Protein AF-A0A941AEF3-F1 (afdb_monomer)

Radius of gyration: 17.71 Å; Cα contacts (8 Å, |Δi|>4): 180; chains: 1; bounding box: 42×48×43 Å

Sequence (161 aa):
FAITSSTTLGWNLLAEMEKGSIDVQCHTKTHRNLDVSKGKESFRDYFASMKTELVEPARAIGIHLNKKVAYLAYPYGETNNLVVALMEKTGYRGGFTVERGGNPFFADRYRIRRSMIYGTYTLREFESNLATFSEEEPGEARVPGPRITKESPSWASQGHP

pLDDT: mean 83.42, std 21.76, range [29.22, 98.5]

Mean predicted aligned error: 9.56 Å

Solvent-accessible surface area (backbone atoms only — not comparable to full-atom values): 9996 Å² total; per-residue (Å²): 88,69,86,80,50,102,88,48,81,52,69,70,58,53,48,52,41,48,74,58,91,45,85,88,60,36,54,36,34,79,59,57,60,68,60,56,74,63,90,88,54,48,70,68,56,43,54,53,47,52,48,48,30,57,48,52,43,33,52,50,49,22,68,77,60,74,46,82,52,41,41,35,45,39,37,94,30,45,71,42,71,68,58,50,53,49,36,53,74,72,56,38,72,31,22,32,31,52,48,69,49,62,70,59,94,84,49,58,53,66,57,34,44,30,66,83,82,60,96,83,57,49,72,68,54,52,55,58,62,67,63,45,84,69,88,80,71,92,82,71,83,76,77,75,70,87,77,88,66,96,67,79,64,82,77,81,74,73,85,78,137

Nearest PDB structures (foldseek):
  6dq3-assembly2_B  TM=9.018E-01  e=4.670E-07  Streptococcus pyogenes
  3vus-assembly2_B  TM=9.140E-01  e=2.848E-05  Escherichia coli K-12
  3vus-assembly1_A  TM=9.130E-01  e=3.697E-05  Escherichia coli K-12
  4f9d-assembly1_A  TM=8.31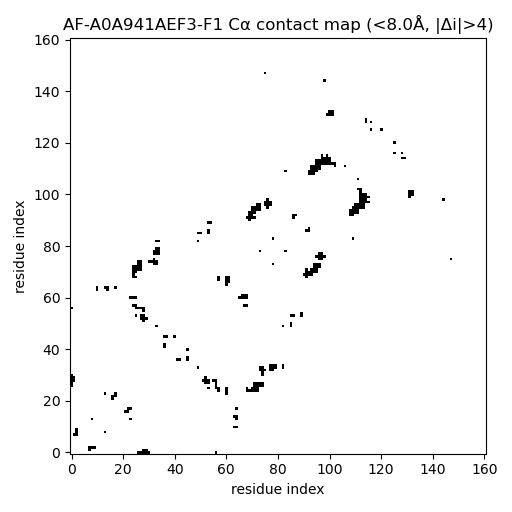5E-01  e=3.697E-05  Escherichia coli K-12
  4f9j-assembly2_B  TM=8.330E-01  e=5.123E-05  Escherichia coli K-12

Secondary structure (DSSP, 8-state):
--TTSTTS--HHHHHHHHHTT----B--SS---SSS--TT--HHHHHHHHHHHHHHHHHHHHHHHTS---EEEPGGG---HHHHHHHHHHT--EEE-S--S---TTS-TTSB------TT--HHHHHHHH-------TT--PPPS----S---GGGG----

Foldseek 3Di:
DDPPDPPDDDLVVVLVVVVDDDDDAAAFDPLDQLADDDDPQDPVNSLVRLLNRQQVRQVVCCVSNVDGHAEYEGRQQDDDPSSVVSCVVNRHNAYEGQFAADDPPPRHRNRHYDHDDDPPDDPVNVVVSPDHDDPPPPDDDDDTDPRDDDDPDPVVPDDDD

Structure (mmCIF, N/CA/C/O backbone):
data_AF-A0A941AEF3-F1
#
_entry.id   AF-A0A941AEF3-F1
#
loop_
_atom_site.group_PDB
_atom_site.id
_atom_site.type_symbol
_atom_site.label_atom_id
_atom_site.label_alt_id
_atom_site.label_comp_id
_atom_site.label_asym_id
_atom_site.label_entity_id
_atom_site.label_seq_id
_atom_site.pdbx_PDB_ins_code
_atom_site.Cartn_x
_atom_site.Cartn_y
_atom_site.Cartn_z
_at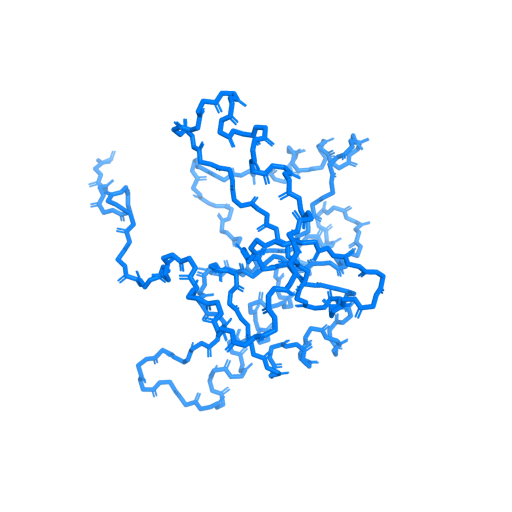om_site.occupancy
_atom_site.B_iso_or_equiv
_atom_site.auth_seq_id
_atom_site.auth_comp_id
_atom_site.auth_asym_id
_atom_site.auth_atom_id
_atom_site.pdbx_PDB_model_num
ATOM 1 N N . PHE A 1 1 ? 3.509 6.607 4.633 1.00 41.25 1 PHE A N 1
ATOM 2 C CA . PHE A 1 1 ? 2.778 7.608 5.431 1.00 41.25 1 PHE A CA 1
ATOM 3 C C . PHE A 1 1 ? 3.756 8.469 6.225 1.00 41.25 1 PHE A C 1
ATOM 5 O O . PHE A 1 1 ? 4.274 8.015 7.239 1.00 41.25 1 PHE A O 1
ATOM 12 N N . ALA A 1 2 ? 4.008 9.699 5.771 1.00 33.12 2 ALA A N 1
ATOM 13 C CA . ALA A 1 2 ? 4.678 10.744 6.546 1.00 33.12 2 ALA A CA 1
ATOM 14 C C . ALA A 1 2 ? 3.788 11.993 6.488 1.00 33.12 2 ALA A C 1
ATOM 16 O O . ALA A 1 2 ? 3.712 12.644 5.455 1.00 33.12 2 ALA A O 1
ATOM 17 N N . ILE A 1 3 ? 3.044 12.259 7.563 1.00 44.19 3 ILE A N 1
ATOM 18 C CA . ILE A 1 3 ? 2.018 13.315 7.653 1.00 44.19 3 ILE A CA 1
ATOM 19 C C . ILE A 1 3 ? 2.678 14.601 8.166 1.00 44.19 3 ILE A C 1
ATOM 21 O O . ILE A 1 3 ? 2.342 15.103 9.235 1.00 44.19 3 ILE A O 1
ATOM 25 N N . THR A 1 4 ? 3.710 15.079 7.467 1.00 34.06 4 THR A N 1
ATOM 26 C CA . THR A 1 4 ? 4.442 16.296 7.876 1.00 34.06 4 THR A CA 1
ATOM 27 C C . THR A 1 4 ? 4.891 17.188 6.715 1.00 34.06 4 THR A C 1
ATOM 29 O O . THR A 1 4 ? 5.578 18.172 6.964 1.00 34.06 4 THR A O 1
ATOM 32 N N . SER A 1 5 ? 4.519 16.898 5.461 1.00 47.72 5 SER A N 1
ATOM 33 C CA . SER A 1 5 ? 4.727 17.822 4.333 1.00 47.72 5 SER A CA 1
ATOM 34 C C . SER A 1 5 ? 3.395 18.390 3.840 1.00 47.72 5 SER A C 1
ATOM 36 O O . SER A 1 5 ? 2.362 17.718 3.911 1.00 47.72 5 SER A O 1
ATOM 38 N N . SER A 1 6 ? 3.430 19.604 3.282 1.00 58.88 6 SER A N 1
ATOM 39 C CA . SER A 1 6 ? 2.296 20.312 2.652 1.00 58.88 6 SER A CA 1
ATOM 40 C C . SER A 1 6 ? 1.626 19.550 1.496 1.00 58.88 6 SER A C 1
ATOM 42 O O . SER A 1 6 ? 0.615 19.990 0.962 1.00 58.88 6 SER A O 1
ATOM 44 N N . THR A 1 7 ? 2.181 18.399 1.115 1.00 71.25 7 THR A N 1
ATOM 45 C CA . THR A 1 7 ? 1.754 17.536 0.011 1.00 71.25 7 THR A CA 1
ATOM 46 C C . THR A 1 7 ? 1.045 16.254 0.467 1.00 71.25 7 THR A C 1
ATOM 48 O O . THR A 1 7 ? 0.748 15.397 -0.363 1.00 71.25 7 THR A O 1
ATOM 51 N N . THR A 1 8 ? 0.768 16.088 1.767 1.00 81.69 8 THR A N 1
ATOM 52 C CA . THR A 1 8 ? 0.078 14.901 2.310 1.00 81.69 8 THR A CA 1
ATOM 53 C C . THR A 1 8 ? -1.298 15.222 2.887 1.00 81.69 8 THR A C 1
ATOM 55 O O . THR A 1 8 ? -1.533 16.312 3.403 1.00 81.69 8 THR A O 1
ATOM 58 N N . LEU A 1 9 ? -2.222 14.258 2.805 1.00 89.88 9 LEU A N 1
ATOM 59 C CA . LEU A 1 9 ? -3.560 14.384 3.388 1.00 89.88 9 LEU A CA 1
ATOM 60 C C . LEU A 1 9 ? -3.479 14.328 4.922 1.00 89.88 9 LEU A C 1
ATOM 62 O O . LEU A 1 9 ? -2.877 13.413 5.488 1.00 89.88 9 LEU A O 1
ATOM 66 N N . GLY A 1 10 ? -4.112 15.292 5.592 1.00 92.88 10 GLY A N 1
ATOM 67 C CA . GLY A 1 10 ? -4.261 15.297 7.048 1.00 92.88 10 GLY A CA 1
ATOM 68 C C . GLY A 1 10 ? -5.368 14.353 7.533 1.00 92.88 10 GLY A C 1
ATOM 69 O O . GLY A 1 10 ? -6.292 14.020 6.792 1.00 92.88 10 GLY A O 1
ATOM 70 N N . TRP A 1 11 ? -5.314 13.959 8.809 1.00 95.06 11 TRP A N 1
ATOM 71 C CA . TRP A 1 11 ? -6.268 13.004 9.393 1.00 95.06 11 TRP A CA 1
ATOM 72 C C . TRP A 1 11 ? -7.728 13.459 9.347 1.00 95.06 11 TRP A C 1
ATOM 74 O O . TRP A 1 11 ? -8.599 12.628 9.115 1.00 95.06 11 TRP A O 1
ATOM 84 N N . ASN A 1 12 ? -8.000 14.755 9.519 1.00 94.31 12 ASN A N 1
ATOM 85 C CA . ASN A 1 12 ? -9.370 15.277 9.465 1.00 94.31 12 ASN A CA 1
ATOM 86 C C . ASN A 1 12 ? -9.994 15.076 8.078 1.00 94.31 12 ASN A C 1
ATOM 88 O O . ASN A 1 12 ? -11.130 14.625 7.982 1.00 94.31 12 ASN A O 1
ATOM 92 N N . LEU A 1 13 ? -9.225 15.342 7.017 1.00 94.75 13 LEU A N 1
ATOM 93 C CA . LEU A 1 13 ? -9.672 15.136 5.641 1.00 94.75 13 LEU A CA 1
ATOM 94 C C . LEU A 1 13 ? -9.829 13.642 5.328 1.00 94.75 13 LEU A C 1
ATOM 96 O O . LEU A 1 13 ? -10.825 13.242 4.741 1.00 94.75 13 LEU A O 1
ATOM 100 N N . LEU A 1 14 ? -8.899 12.796 5.784 1.00 95.69 14 LEU A N 1
ATOM 101 C CA . LEU A 1 14 ? -9.043 11.341 5.650 1.00 95.69 14 LEU A CA 1
ATOM 102 C C . LEU A 1 14 ? -10.308 10.823 6.354 1.00 95.69 14 LEU A C 1
ATOM 104 O O . LEU A 1 14 ? -11.018 9.992 5.796 1.00 95.69 14 LEU A O 1
ATOM 108 N N . ALA A 1 15 ? -10.621 11.336 7.546 1.00 95.12 15 ALA A N 1
ATOM 109 C CA . ALA A 1 15 ? -11.835 10.981 8.277 1.00 95.12 15 ALA A CA 1
ATOM 110 C C . ALA A 1 15 ? -13.115 11.486 7.591 1.00 95.12 15 ALA A C 1
ATOM 112 O O . ALA A 1 15 ? -14.150 10.829 7.674 1.00 95.12 15 ALA A O 1
ATOM 113 N N . GLU A 1 16 ? -13.067 12.634 6.913 1.00 95.56 16 GLU A N 1
ATOM 114 C CA . GLU A 1 16 ? -14.170 13.119 6.079 1.00 95.56 16 GLU A CA 1
ATOM 115 C C . GLU A 1 16 ? -14.390 12.209 4.863 1.00 95.56 16 GLU A C 1
ATOM 117 O O . GLU A 1 16 ? -15.512 11.774 4.613 1.00 95.56 16 GLU A O 1
ATOM 122 N N . MET A 1 17 ? -13.314 11.847 4.160 1.00 95.50 17 MET A N 1
ATOM 123 C CA . MET A 1 17 ? -13.362 10.968 2.987 1.00 95.50 17 MET A CA 1
ATOM 124 C C . MET A 1 17 ? -13.891 9.562 3.329 1.00 95.50 17 MET A C 1
ATOM 126 O O . MET A 1 17 ? -14.698 9.023 2.572 1.00 95.50 17 MET A O 1
ATOM 130 N N . GLU A 1 18 ? -13.502 9.007 4.485 1.00 94.25 18 GLU A N 1
ATOM 131 C CA . GLU A 1 18 ? -14.006 7.725 5.018 1.00 94.25 18 GLU A CA 1
ATOM 132 C C . GLU A 1 18 ? -15.506 7.721 5.312 1.00 94.25 18 GLU A C 1
ATOM 134 O O . GLU A 1 18 ? -16.159 6.693 5.165 1.00 94.25 18 GLU A O 1
ATOM 139 N N . LYS A 1 19 ? -16.068 8.855 5.750 1.00 93.75 19 LYS A N 1
ATOM 140 C CA . LYS A 1 19 ? -17.521 8.967 5.960 1.00 93.75 19 LYS A CA 1
ATOM 141 C C . LYS A 1 19 ? -18.292 8.937 4.640 1.00 93.75 19 LYS A C 1
ATOM 143 O O . LYS A 1 19 ? -19.490 8.663 4.649 1.00 93.75 19 LYS A O 1
ATOM 148 N N . GLY A 1 20 ? -17.622 9.266 3.536 1.00 92.38 20 GLY A N 1
ATOM 149 C CA . GLY A 1 20 ? -18.146 9.157 2.182 1.00 92.38 20 GLY A CA 1
ATOM 150 C C . GLY A 1 20 ? -17.929 7.763 1.591 1.00 92.38 20 GLY A C 1
ATOM 151 O O . GLY A 1 20 ? -18.149 6.743 2.236 1.00 92.38 20 GLY A O 1
ATOM 152 N N . SER A 1 21 ? -17.520 7.717 0.323 1.00 92.81 21 SER A N 1
ATOM 153 C CA . SER A 1 21 ? -17.329 6.468 -0.433 1.00 92.81 21 SER A CA 1
ATOM 154 C C . SER A 1 21 ? -15.859 6.076 -0.616 1.00 92.81 21 SER A C 1
ATOM 156 O O . SER A 1 21 ? -15.561 5.216 -1.445 1.00 92.81 21 SER A O 1
ATOM 158 N N . ILE A 1 22 ? -14.930 6.716 0.102 1.00 95.88 22 ILE A N 1
ATOM 159 C CA . ILE A 1 22 ? 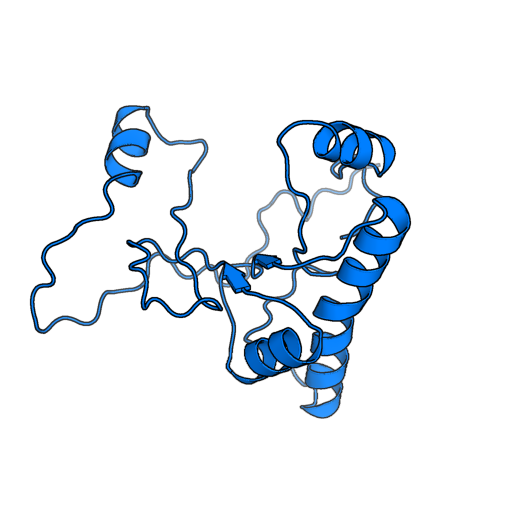-13.497 6.439 -0.026 1.00 95.88 22 ILE A CA 1
ATOM 160 C C . ILE A 1 22 ? -13.035 5.498 1.083 1.00 95.88 22 ILE A C 1
ATOM 162 O O . ILE A 1 22 ? -13.220 5.776 2.262 1.00 95.88 22 ILE A O 1
ATOM 166 N N . ASP A 1 23 ? -12.357 4.421 0.689 1.00 96.25 23 ASP A N 1
ATOM 167 C CA . ASP A 1 23 ? -11.719 3.475 1.603 1.00 96.25 23 ASP A CA 1
ATOM 168 C C . ASP A 1 23 ? -10.207 3.752 1.709 1.00 96.25 23 ASP A C 1
ATOM 170 O O . ASP A 1 23 ? -9.425 3.475 0.797 1.00 96.25 23 ASP A O 1
ATOM 174 N N . VAL A 1 24 ? -9.779 4.307 2.838 1.00 96.88 24 VAL A N 1
ATOM 175 C CA . VAL A 1 24 ? -8.383 4.537 3.220 1.00 96.88 24 VAL A CA 1
ATOM 176 C C . VAL A 1 24 ? -7.768 3.226 3.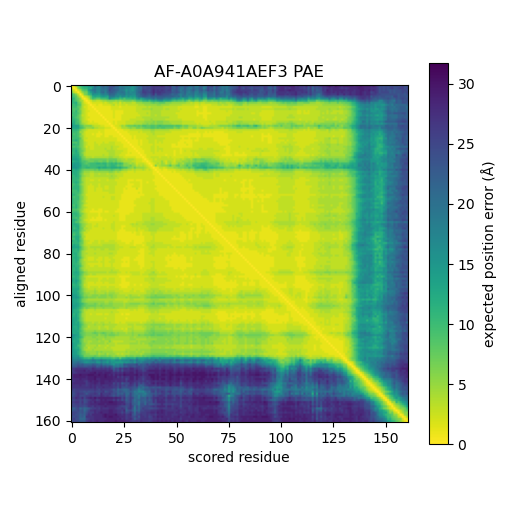704 1.00 96.88 24 VAL A C 1
ATOM 178 O O . VAL A 1 24 ? -8.134 2.657 4.738 1.00 96.88 24 VAL A O 1
ATOM 181 N N . GLN A 1 25 ? -6.775 2.768 2.946 1.00 97.75 25 GLN A N 1
ATOM 182 C CA . GLN A 1 25 ? -6.007 1.549 3.188 1.00 97.75 25 GLN A CA 1
ATOM 183 C C . GLN A 1 25 ? -4.504 1.860 3.256 1.00 97.75 25 GLN A C 1
ATOM 185 O O . GLN A 1 25 ? -4.073 3.013 3.171 1.00 97.75 25 GLN A O 1
ATOM 190 N N . CYS A 1 26 ? -3.678 0.837 3.465 1.00 97.06 26 CYS A N 1
ATOM 191 C CA . CYS A 1 26 ? -2.254 1.036 3.699 1.00 97.06 26 CYS A CA 1
ATOM 192 C C . CYS A 1 26 ? -1.455 1.178 2.394 1.00 97.06 26 CYS A C 1
ATOM 194 O O . CYS A 1 26 ? -1.711 0.497 1.399 1.00 97.06 26 CYS A O 1
ATOM 196 N N . HIS A 1 27 ? -0.415 2.014 2.440 1.00 97.00 27 HIS A N 1
ATOM 197 C CA . HIS A 1 27 ? 0.592 2.136 1.384 1.00 97.00 27 HIS A CA 1
ATOM 198 C C . HIS A 1 27 ? 2.011 2.245 1.963 1.00 97.00 27 HIS A C 1
ATOM 200 O O . HIS A 1 27 ? 2.849 3.022 1.507 1.00 97.00 27 HIS A O 1
ATOM 206 N N . THR A 1 28 ? 2.279 1.456 3.005 1.00 96.94 28 THR A N 1
ATOM 207 C CA . THR A 1 28 ? 3.548 1.410 3.750 1.00 96.94 28 THR A CA 1
ATOM 208 C C . THR A 1 28 ? 3.913 2.701 4.495 1.00 96.94 28 THR A C 1
ATOM 210 O O . THR A 1 28 ? 3.231 3.734 4.422 1.00 96.94 28 THR A O 1
ATOM 213 N N . LYS A 1 29 ? 4.998 2.650 5.272 1.00 94.88 29 LYS A N 1
ATOM 214 C CA . LYS A 1 29 ? 5.488 3.783 6.055 1.00 94.88 29 LYS A CA 1
ATOM 215 C C . LYS A 1 29 ? 6.358 4.696 5.198 1.00 94.88 29 LYS A C 1
ATOM 217 O O . LYS A 1 29 ? 6.082 5.893 5.153 1.00 94.88 29 LYS A O 1
ATOM 222 N N . THR A 1 30 ? 7.351 4.150 4.503 1.00 94.38 30 THR A N 1
ATOM 223 C CA . THR A 1 30 ? 8.394 4.943 3.827 1.00 94.38 30 THR A CA 1
ATOM 224 C C . THR A 1 30 ? 8.368 4.861 2.306 1.00 94.38 30 THR A C 1
ATOM 226 O O . THR A 1 30 ? 9.194 5.506 1.666 1.00 94.38 30 THR A O 1
ATOM 229 N N . HIS A 1 31 ? 7.447 4.089 1.714 1.00 93.94 31 HIS A N 1
ATOM 230 C CA . HIS A 1 31 ? 7.400 3.868 0.264 1.00 93.94 31 HIS A CA 1
ATOM 231 C C . HIS A 1 31 ? 8.698 3.224 -0.281 1.00 93.94 31 HIS A C 1
ATOM 233 O O . HIS A 1 31 ? 9.106 3.435 -1.428 1.00 93.94 31 HIS A O 1
ATOM 239 N N . ARG A 1 32 ? 9.395 2.423 0.545 1.00 93.56 32 ARG A N 1
ATOM 240 C CA . ARG A 1 32 ? 10.504 1.591 0.057 1.00 93.56 32 ARG A CA 1
ATOM 241 C C . ARG A 1 32 ? 9.959 0.482 -0.843 1.00 93.56 32 ARG A C 1
ATOM 243 O O . ARG A 1 32 ? 8.874 -0.035 -0.600 1.00 93.56 32 ARG A O 1
ATOM 250 N N . ASN A 1 33 ? 10.750 0.067 -1.830 1.00 93.62 33 ASN A N 1
ATOM 251 C CA . ASN A 1 33 ? 10.484 -1.187 -2.525 1.00 93.62 33 ASN A CA 1
ATOM 252 C C . ASN A 1 33 ? 10.602 -2.336 -1.500 1.00 93.62 33 ASN A C 1
ATOM 254 O O . ASN A 1 33 ? 11.607 -2.423 -0.782 1.00 93.62 33 ASN A O 1
ATOM 258 N N . LEU A 1 34 ? 9.535 -3.129 -1.380 1.00 95.25 34 LEU A N 1
ATOM 259 C CA . LEU A 1 34 ? 9.430 -4.224 -0.418 1.00 95.25 34 LEU A CA 1
ATOM 260 C C . LEU A 1 34 ? 10.072 -5.509 -0.937 1.00 95.25 34 LEU A C 1
ATOM 262 O O . LEU A 1 34 ? 10.419 -6.357 -0.128 1.00 95.25 34 LEU A O 1
ATOM 266 N N . ASP A 1 35 ? 10.263 -5.647 -2.245 1.00 93.75 35 ASP A N 1
ATOM 267 C CA . ASP A 1 35 ? 10.856 -6.831 -2.865 1.00 93.75 35 ASP A CA 1
ATOM 268 C C . ASP A 1 35 ? 12.374 -6.923 -2.630 1.00 93.75 35 ASP A C 1
ATOM 270 O O . ASP A 1 35 ? 12.939 -8.012 -2.568 1.00 93.75 35 ASP A O 1
ATOM 274 N N . VAL A 1 36 ? 13.034 -5.777 -2.417 1.00 91.00 36 VAL A N 1
ATOM 275 C CA . VAL A 1 36 ? 14.500 -5.685 -2.369 1.00 91.00 36 VAL A CA 1
ATOM 276 C C . VAL A 1 36 ? 15.049 -5.188 -1.027 1.00 91.00 36 VAL A C 1
ATOM 278 O O . VAL A 1 36 ? 14.572 -4.212 -0.426 1.00 91.00 36 VAL A O 1
ATOM 281 N N . SER A 1 37 ? 16.138 -5.822 -0.592 1.00 90.31 37 SER A N 1
ATOM 282 C CA . SER A 1 37 ? 16.989 -5.328 0.493 1.00 90.31 37 SER A CA 1
ATOM 283 C C . SER A 1 37 ? 17.762 -4.078 0.061 1.00 90.31 37 SER A C 1
ATOM 285 O O . SER A 1 37 ? 18.079 -3.881 -1.114 1.00 90.31 37 SER A O 1
ATOM 287 N N . LYS A 1 38 ? 18.082 -3.198 1.012 1.00 88.62 38 LYS A N 1
ATOM 288 C CA . LYS A 1 38 ? 18.858 -1.976 0.751 1.00 88.62 38 LYS A CA 1
ATOM 289 C C . LYS A 1 38 ? 20.355 -2.232 0.934 1.00 88.62 38 LYS A C 1
ATOM 291 O O . LYS A 1 38 ? 20.809 -2.409 2.056 1.00 88.62 38 LYS A O 1
ATOM 296 N N . GLY A 1 39 ? 21.149 -2.150 -0.133 1.00 88.88 39 GLY A N 1
ATOM 297 C CA . GLY A 1 39 ? 22.615 -2.191 -0.032 1.00 88.88 39 GLY A CA 1
ATOM 298 C C . GLY A 1 39 ? 23.118 -3.418 0.741 1.00 88.88 39 GLY A C 1
ATOM 299 O O . GLY A 1 39 ? 22.872 -4.543 0.326 1.00 88.88 39 GLY A O 1
ATOM 300 N N . LYS A 1 40 ? 23.798 -3.195 1.874 1.00 91.25 40 LYS A N 1
ATOM 301 C CA . LYS A 1 40 ? 24.325 -4.251 2.764 1.00 91.25 40 LYS A CA 1
ATOM 302 C C . LYS A 1 40 ? 23.372 -4.630 3.918 1.00 91.25 40 LYS A C 1
ATOM 304 O O . LYS A 1 40 ? 23.828 -5.131 4.939 1.00 91.25 40 LYS A O 1
ATOM 309 N N . GLU A 1 41 ? 22.074 -4.344 3.794 1.00 94.50 41 GLU A N 1
ATOM 310 C CA . GLU A 1 41 ? 21.051 -4.687 4.795 1.00 94.50 41 GLU A CA 1
ATOM 311 C C . GLU A 1 41 ? 21.041 -6.199 5.057 1.00 94.50 41 GLU A C 1
ATOM 313 O O . GLU A 1 41 ? 20.904 -7.005 4.133 1.00 94.50 41 GLU A O 1
ATOM 318 N N . SER A 1 42 ? 21.193 -6.588 6.326 1.00 96.62 42 SER A N 1
ATOM 319 C CA . SER A 1 42 ? 21.104 -7.993 6.711 1.00 96.62 42 SER A CA 1
ATOM 320 C C . SER A 1 42 ? 19.668 -8.498 6.550 1.00 96.62 42 SER A C 1
ATOM 322 O O . SER A 1 42 ? 18.708 -7.729 6.622 1.00 96.62 42 SER A O 1
ATOM 324 N N . PHE A 1 43 ? 19.486 -9.812 6.408 1.00 95.44 43 PHE A N 1
ATOM 325 C CA . PHE A 1 43 ? 18.141 -10.393 6.353 1.00 95.44 43 PHE A CA 1
ATOM 326 C C . PHE A 1 43 ? 17.301 -10.051 7.597 1.00 95.44 43 PHE A C 1
ATOM 328 O O . PHE A 1 43 ? 16.104 -9.788 7.490 1.00 95.44 43 PHE A O 1
ATOM 335 N N . ARG A 1 44 ? 17.931 -10.012 8.780 1.00 96.69 44 ARG A N 1
ATOM 336 C CA . ARG A 1 44 ? 17.265 -9.651 10.038 1.00 96.69 44 ARG A CA 1
ATOM 337 C C . ARG A 1 44 ? 16.735 -8.218 9.997 1.00 96.69 44 ARG A C 1
ATOM 339 O O . ARG A 1 44 ? 15.592 -7.991 10.396 1.00 96.69 44 ARG A O 1
ATOM 346 N N . ASP A 1 45 ? 17.544 -7.283 9.508 1.00 96.88 45 ASP A N 1
ATOM 347 C CA . ASP A 1 45 ? 17.171 -5.868 9.420 1.00 96.88 45 ASP A CA 1
ATOM 348 C C . ASP A 1 45 ? 16.094 -5.649 8.360 1.00 96.88 45 ASP A C 1
ATOM 350 O O . ASP A 1 45 ? 15.107 -4.961 8.617 1.00 96.88 45 ASP A O 1
ATOM 354 N N . TYR A 1 46 ? 16.222 -6.319 7.212 1.00 96.69 46 TYR A N 1
ATOM 355 C CA . TYR A 1 46 ? 15.200 -6.322 6.171 1.00 96.69 46 TYR A CA 1
ATOM 356 C C . TYR A 1 46 ? 13.860 -6.829 6.715 1.00 96.69 46 TYR A C 1
ATOM 358 O O . TYR A 1 46 ? 12.844 -6.146 6.594 1.00 96.69 46 TYR A O 1
ATOM 366 N N . PHE A 1 47 ? 13.849 -7.976 7.398 1.00 97.00 47 PHE A N 1
ATOM 367 C CA . PHE A 1 47 ? 12.637 -8.544 7.987 1.00 97.00 47 PHE A CA 1
ATOM 368 C C . PHE A 1 47 ? 12.002 -7.625 9.042 1.00 97.00 47 PHE A C 1
ATOM 370 O O . PHE A 1 47 ? 10.782 -7.436 9.052 1.00 97.00 47 PHE A O 1
ATOM 377 N N . ALA A 1 48 ? 12.813 -7.026 9.919 1.00 96.62 48 ALA A N 1
ATOM 378 C CA . ALA A 1 48 ? 12.338 -6.048 10.895 1.00 96.62 48 ALA A CA 1
ATOM 379 C C . ALA A 1 48 ? 11.751 -4.807 10.202 1.00 96.62 48 ALA A C 1
ATOM 381 O O . ALA A 1 48 ? 10.659 -4.360 10.558 1.00 96.62 48 ALA A O 1
ATOM 382 N N . SER A 1 49 ? 12.417 -4.307 9.157 1.00 96.50 49 SER A N 1
ATOM 383 C CA . SER A 1 49 ? 11.922 -3.193 8.352 1.00 96.50 49 SER A CA 1
ATOM 384 C C . SER A 1 49 ? 10.596 -3.535 7.677 1.00 96.50 49 SER A C 1
ATOM 386 O O . SER A 1 49 ? 9.683 -2.721 7.752 1.00 96.50 49 SER A O 1
ATOM 388 N N . MET A 1 50 ? 10.439 -4.726 7.087 1.00 97.62 50 MET A N 1
ATOM 389 C CA . MET A 1 50 ? 9.175 -5.150 6.468 1.00 97.62 50 MET A CA 1
ATOM 390 C C . MET A 1 50 ? 8.027 -5.163 7.478 1.00 97.62 50 MET A C 1
ATOM 392 O O . MET A 1 50 ? 6.934 -4.690 7.176 1.00 97.62 50 MET A O 1
ATOM 396 N N . LYS A 1 51 ? 8.268 -5.619 8.712 1.00 97.12 51 LYS A N 1
ATOM 397 C CA . LYS A 1 51 ? 7.254 -5.531 9.773 1.00 97.12 51 LYS A CA 1
ATOM 398 C C . LYS A 1 51 ? 6.865 -4.087 10.078 1.00 97.12 51 LYS A C 1
ATOM 400 O O . LYS A 1 51 ? 5.674 -3.795 10.138 1.00 97.12 51 LYS A O 1
ATOM 405 N N . THR A 1 52 ? 7.832 -3.186 10.237 1.00 97.31 52 THR A N 1
ATOM 406 C CA . THR A 1 52 ? 7.559 -1.758 10.471 1.00 97.31 52 THR A CA 1
ATOM 407 C C . THR A 1 52 ? 6.795 -1.125 9.307 1.00 97.31 52 THR A C 1
ATOM 409 O O . THR A 1 52 ? 5.818 -0.414 9.542 1.00 97.31 52 THR A O 1
ATOM 412 N N . GLU A 1 53 ? 7.178 -1.419 8.061 1.00 97.75 53 GLU A N 1
ATOM 413 C CA . GLU A 1 53 ? 6.495 -0.920 6.860 1.00 97.75 53 GLU A CA 1
ATOM 414 C C . GLU A 1 53 ? 5.029 -1.360 6.789 1.00 97.75 53 GLU A C 1
ATOM 416 O O . GLU A 1 53 ? 4.208 -0.619 6.259 1.00 97.75 53 GLU A O 1
ATOM 421 N N . LEU A 1 54 ? 4.686 -2.534 7.325 1.00 97.81 54 LEU A N 1
ATOM 422 C CA . LEU A 1 54 ? 3.333 -3.090 7.254 1.00 97.81 54 LEU A CA 1
ATOM 423 C C . LEU A 1 54 ? 2.470 -2.756 8.477 1.00 97.81 54 LEU A C 1
ATOM 425 O O . LEU A 1 54 ? 1.282 -2.468 8.328 1.00 97.81 54 LEU A O 1
ATOM 429 N N . VAL A 1 55 ? 3.035 -2.813 9.685 1.00 97.69 55 VAL A N 1
ATOM 430 C CA . VAL A 1 55 ? 2.268 -2.777 10.943 1.00 97.69 55 VAL A CA 1
ATOM 431 C C . VAL A 1 55 ? 2.031 -1.355 11.431 1.00 97.69 55 VAL A C 1
ATOM 433 O O . VAL A 1 55 ? 0.916 -1.013 11.823 1.00 97.69 55 VAL A O 1
ATOM 436 N N . GLU A 1 56 ? 3.058 -0.509 11.421 1.00 97.56 56 GLU A N 1
ATOM 437 C CA . GLU A 1 56 ? 2.947 0.849 11.954 1.00 97.56 56 GLU A CA 1
ATOM 438 C C . GLU A 1 56 ? 1.921 1.719 11.215 1.00 97.56 56 GLU A C 1
ATOM 440 O O . GLU A 1 56 ? 1.072 2.303 11.896 1.00 97.56 56 GLU A O 1
ATOM 445 N N . PRO A 1 57 ? 1.922 1.804 9.867 1.00 96.50 57 PRO A N 1
ATOM 446 C CA . PRO A 1 57 ? 0.910 2.586 9.161 1.00 96.50 57 PRO A CA 1
ATOM 447 C C . PRO A 1 57 ? -0.497 2.009 9.345 1.00 96.50 57 PRO A C 1
ATOM 449 O O . PRO A 1 57 ? -1.438 2.778 9.520 1.00 96.50 57 PRO A O 1
ATOM 452 N N . ALA A 1 58 ? -0.653 0.681 9.390 1.00 97.31 58 ALA A N 1
ATOM 453 C CA . ALA A 1 58 ? -1.951 0.058 9.646 1.00 97.31 58 ALA A CA 1
ATOM 454 C C . ALA A 1 58 ? -2.501 0.409 11.033 1.00 97.31 58 ALA A C 1
ATOM 456 O O . ALA A 1 58 ? -3.675 0.749 11.170 1.00 97.31 58 ALA A O 1
ATOM 457 N N . ARG A 1 59 ? -1.639 0.381 12.057 1.00 97.56 59 ARG A N 1
ATOM 458 C CA . ARG A 1 59 ? -1.992 0.798 13.418 1.00 97.56 59 ARG A CA 1
ATOM 459 C C . ARG A 1 59 ? -2.371 2.277 13.468 1.00 97.56 59 ARG A C 1
ATOM 461 O O . ARG A 1 59 ? -3.351 2.619 14.120 1.00 97.56 59 ARG A O 1
ATOM 468 N N . ALA A 1 60 ? -1.616 3.144 12.793 1.00 97.06 60 ALA A N 1
ATOM 469 C CA . ALA A 1 60 ? -1.909 4.575 12.751 1.00 97.06 60 ALA A CA 1
ATOM 470 C C . ALA A 1 60 ? -3.276 4.848 12.105 1.00 97.06 60 ALA A C 1
ATOM 472 O O . ALA A 1 60 ? -4.110 5.509 12.718 1.00 97.06 60 ALA A O 1
ATOM 473 N N . ILE A 1 61 ? -3.538 4.269 10.927 1.00 97.06 61 ILE A N 1
ATOM 474 C CA . ILE A 1 61 ? -4.842 4.364 10.255 1.00 97.06 61 ILE A CA 1
ATOM 475 C C . ILE A 1 61 ? -5.953 3.863 11.180 1.00 97.06 61 ILE A C 1
ATOM 477 O O . ILE A 1 61 ? -6.968 4.534 11.338 1.00 97.06 61 ILE A O 1
ATOM 481 N N . GLY A 1 62 ? -5.749 2.718 11.837 1.00 96.94 62 GLY A N 1
ATOM 482 C CA . GLY A 1 62 ? -6.775 2.149 12.700 1.00 96.94 62 GLY A CA 1
ATOM 483 C C . GLY A 1 62 ? -7.094 2.984 13.936 1.00 96.94 62 GLY A C 1
ATOM 484 O O . GLY A 1 62 ? -8.257 3.074 14.310 1.00 96.94 62 GLY A O 1
ATOM 485 N N . ILE A 1 63 ? -6.098 3.651 14.526 1.00 97.44 63 ILE A N 1
ATOM 486 C CA . ILE A 1 63 ? -6.312 4.575 15.647 1.00 97.44 63 ILE A CA 1
ATOM 487 C C . ILE A 1 63 ? -7.046 5.835 15.182 1.00 97.44 63 ILE A C 1
ATOM 489 O O . ILE A 1 63 ? -8.015 6.244 15.813 1.00 97.44 63 ILE A O 1
ATOM 493 N N . HIS A 1 64 ? -6.597 6.454 14.089 1.00 97.06 64 HIS A N 1
ATOM 494 C CA . HIS A 1 64 ? -7.125 7.750 13.663 1.00 97.06 64 HIS A CA 1
ATOM 495 C C . HIS A 1 64 ? -8.495 7.663 12.987 1.00 97.06 64 HIS A C 1
ATOM 497 O O . HIS A 1 64 ? -9.274 8.606 13.090 1.00 97.06 64 HIS A O 1
ATOM 503 N N . LEU A 1 65 ? -8.791 6.553 12.309 1.00 96.50 65 LEU A N 1
ATOM 504 C CA . LEU A 1 65 ? -10.036 6.362 11.557 1.00 96.50 65 LEU A CA 1
ATOM 505 C C . LEU A 1 65 ? -10.967 5.324 12.205 1.00 96.50 65 LEU A C 1
ATOM 507 O O . LEU A 1 65 ? -12.002 4.998 11.635 1.00 96.50 65 LEU A O 1
ATOM 511 N N . ASN A 1 66 ? -10.606 4.796 13.382 1.00 96.19 66 ASN A N 1
ATOM 512 C CA . ASN A 1 66 ? -11.363 3.779 14.121 1.00 96.19 66 ASN A CA 1
ATOM 513 C C . ASN A 1 66 ? -11.797 2.582 13.248 1.00 96.19 66 ASN A C 1
ATOM 515 O O . ASN A 1 66 ? -12.944 2.134 13.287 1.00 96.19 66 ASN A O 1
ATOM 519 N N . LYS A 1 67 ? -10.875 2.071 12.425 1.00 95.31 67 LYS A N 1
ATOM 520 C CA . LYS A 1 67 ? -11.135 0.979 11.474 1.00 95.31 67 LYS A CA 1
ATOM 521 C C . LYS A 1 67 ? -10.020 -0.056 11.462 1.00 95.31 67 LYS A C 1
ATOM 523 O O . LYS A 1 67 ? -8.904 0.187 11.909 1.00 95.31 67 LYS A O 1
ATOM 528 N N . LYS A 1 68 ? -10.293 -1.221 10.879 1.00 96.06 68 LYS A N 1
ATOM 529 C CA . LYS A 1 68 ? -9.252 -2.208 10.578 1.00 96.06 68 LYS A CA 1
ATOM 530 C C . LYS A 1 68 ? -8.777 -2.038 9.139 1.00 96.06 68 LYS A C 1
ATOM 532 O O . LYS A 1 68 ? -9.581 -2.088 8.213 1.00 96.06 68 LYS A O 1
ATOM 537 N N . VAL A 1 69 ? -7.467 -1.903 8.954 1.00 97.12 69 VAL A N 1
ATOM 538 C CA . VAL A 1 69 ? -6.847 -1.981 7.626 1.00 97.12 69 VAL A CA 1
ATOM 539 C C . VAL A 1 69 ? -6.923 -3.418 7.124 1.00 97.12 69 VAL A C 1
ATOM 541 O O . VAL A 1 69 ? -6.551 -4.356 7.831 1.00 97.12 69 VAL A O 1
ATOM 544 N N . ALA A 1 70 ? -7.415 -3.580 5.901 1.00 97.81 70 ALA A N 1
ATOM 545 C CA . ALA A 1 70 ? -7.586 -4.874 5.257 1.00 97.81 70 ALA A CA 1
ATOM 546 C C . ALA A 1 70 ? -6.697 -5.029 4.023 1.00 97.81 70 ALA A C 1
ATOM 548 O O . ALA A 1 70 ? -6.396 -6.159 3.656 1.00 97.81 70 ALA A O 1
ATOM 549 N N . TYR A 1 71 ? -6.247 -3.948 3.390 1.00 98.50 71 TYR A N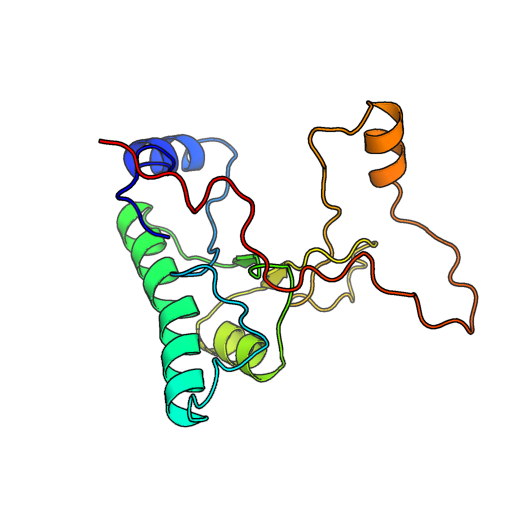 1
ATOM 550 C CA . TYR A 1 71 ? -5.533 -4.040 2.120 1.00 98.50 71 TYR A CA 1
ATOM 551 C C . TYR A 1 71 ? -4.267 -3.187 2.090 1.00 98.50 71 TYR A C 1
ATOM 553 O O . TYR A 1 71 ? -4.131 -2.204 2.822 1.00 98.50 71 TYR A O 1
ATOM 561 N N . LEU A 1 72 ? -3.333 -3.590 1.230 1.00 98.38 72 LEU A N 1
ATOM 562 C CA . LEU A 1 72 ? -2.086 -2.879 0.975 1.00 98.38 72 LEU A CA 1
ATOM 563 C C . LEU A 1 72 ? -1.929 -2.637 -0.524 1.00 98.38 72 LEU A C 1
ATOM 565 O O . LEU A 1 72 ? -2.027 -3.569 -1.315 1.00 98.38 72 LEU A O 1
ATOM 569 N N . ALA A 1 73 ? -1.609 -1.412 -0.920 1.00 98.19 73 ALA A N 1
ATOM 570 C CA . ALA A 1 73 ? -1.001 -1.175 -2.225 1.00 98.19 73 ALA A CA 1
ATOM 571 C C . ALA A 1 73 ? 0.523 -1.279 -2.085 1.00 98.19 73 ALA A C 1
ATOM 573 O O . ALA A 1 73 ? 1.102 -0.616 -1.221 1.00 98.19 73 ALA A O 1
ATOM 574 N N . TYR A 1 74 ? 1.187 -2.087 -2.911 1.00 97.94 74 TYR A N 1
ATOM 575 C CA . TYR A 1 74 ? 2.646 -2.193 -2.870 1.00 97.94 74 TYR A CA 1
ATOM 576 C C . TYR A 1 74 ? 3.294 -0.956 -3.505 1.00 97.94 74 TYR A C 1
ATOM 578 O O . TYR A 1 74 ? 2.900 -0.573 -4.611 1.00 97.94 74 TYR A O 1
ATOM 586 N N . PRO A 1 75 ? 4.290 -0.320 -2.860 1.00 96.25 75 PRO A N 1
ATOM 587 C CA . PRO A 1 75 ? 5.131 0.675 -3.517 1.00 96.25 75 PRO A CA 1
ATOM 588 C C . PRO A 1 75 ? 5.739 0.085 -4.790 1.00 96.25 75 PRO A C 1
ATOM 590 O O . PRO A 1 75 ? 6.303 -1.008 -4.756 1.00 96.25 75 PRO A O 1
ATOM 593 N N . TYR A 1 76 ? 5.598 0.794 -5.911 1.00 94.19 76 TYR A N 1
ATOM 594 C CA . TYR A 1 76 ? 6.033 0.344 -7.247 1.00 94.19 76 TYR A CA 1
ATOM 595 C C . TYR A 1 76 ? 5.371 -0.955 -7.750 1.00 94.19 76 TYR A C 1
ATOM 597 O O . TYR A 1 76 ? 5.726 -1.441 -8.814 1.00 94.19 76 TYR A O 1
ATOM 605 N N . GLY A 1 77 ? 4.397 -1.502 -7.014 1.00 94.81 77 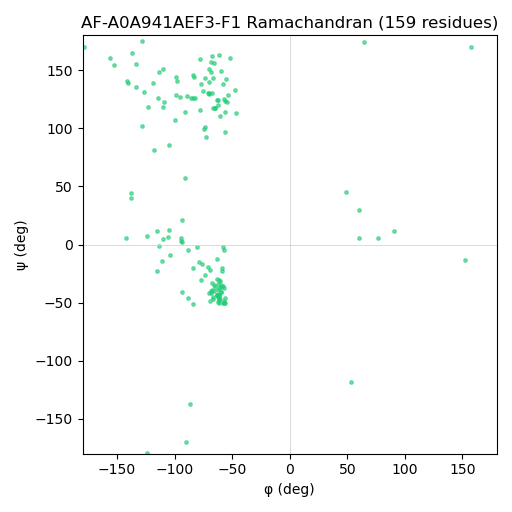GLY A N 1
ATOM 606 C CA . GLY A 1 77 ? 3.689 -2.738 -7.347 1.00 94.81 77 GLY A CA 1
ATOM 607 C C . GLY A 1 77 ? 4.446 -4.038 -7.076 1.00 94.81 77 GLY A C 1
ATOM 608 O O . GLY A 1 77 ? 3.915 -5.093 -7.404 1.00 94.81 77 GLY A O 1
ATOM 609 N N . GLU A 1 78 ? 5.629 -3.971 -6.466 1.00 94.25 78 GLU A N 1
ATOM 610 C CA . GLU A 1 78 ? 6.528 -5.117 -6.284 1.00 94.25 78 GLU A CA 1
ATOM 611 C C . GLU A 1 78 ? 6.388 -5.740 -4.886 1.00 94.25 78 GLU A C 1
ATOM 613 O O . GLU A 1 78 ? 6.262 -5.040 -3.874 1.00 94.25 78 GLU A O 1
ATOM 618 N N . THR A 1 79 ? 6.433 -7.071 -4.817 1.00 96.88 79 THR A N 1
ATOM 619 C CA . THR A 1 79 ? 6.333 -7.844 -3.570 1.00 96.88 79 THR A CA 1
ATOM 620 C C . THR A 1 79 ? 6.982 -9.221 -3.714 1.00 96.88 79 THR A C 1
ATOM 622 O O . THR A 1 79 ? 7.085 -9.752 -4.817 1.00 96.88 79 THR A O 1
ATOM 625 N N . ASN A 1 80 ? 7.316 -9.859 -2.590 1.00 96.56 80 ASN A N 1
ATOM 626 C CA . ASN A 1 80 ? 7.782 -11.247 -2.542 1.00 96.56 80 ASN A CA 1
ATOM 627 C C . ASN A 1 80 ? 6.998 -12.088 -1.525 1.00 96.56 80 ASN A C 1
ATOM 629 O O . ASN A 1 80 ? 6.167 -11.595 -0.761 1.00 96.56 80 ASN A O 1
ATOM 633 N N . ASN A 1 81 ? 7.285 -13.390 -1.496 1.00 97.00 81 ASN A N 1
ATOM 634 C CA . ASN A 1 81 ? 6.577 -14.341 -0.637 1.00 97.00 81 ASN A CA 1
ATOM 635 C C . ASN A 1 81 ? 6.757 -14.057 0.861 1.00 97.00 81 ASN A C 1
ATOM 637 O O . ASN A 1 81 ? 5.843 -14.323 1.638 1.00 97.00 81 ASN A O 1
ATOM 641 N N . LEU A 1 82 ? 7.890 -13.478 1.276 1.00 96.81 82 LEU A N 1
ATOM 642 C CA . LEU A 1 82 ? 8.093 -13.080 2.670 1.00 96.81 82 LEU A CA 1
ATOM 643 C C . LEU A 1 82 ? 7.146 -11.940 3.058 1.00 96.81 82 LEU A C 1
ATOM 645 O O . LEU A 1 82 ? 6.521 -11.990 4.117 1.00 96.81 82 LEU A O 1
ATOM 649 N N . VAL A 1 83 ? 7.027 -10.925 2.200 1.00 97.81 83 VAL A N 1
ATOM 650 C CA . VAL A 1 83 ? 6.121 -9.787 2.405 1.00 97.81 83 VAL A CA 1
ATOM 651 C C . VAL A 1 83 ? 4.669 -10.262 2.447 1.00 97.81 83 VAL A C 1
ATOM 653 O O . VAL A 1 83 ? 3.934 -9.871 3.352 1.00 97.81 83 VAL A O 1
ATOM 656 N N . VAL A 1 84 ? 4.269 -11.154 1.536 1.00 98.38 84 VAL A N 1
ATOM 657 C CA . VAL A 1 84 ? 2.920 -11.749 1.527 1.00 98.38 84 VAL A CA 1
ATOM 658 C C . VAL A 1 84 ? 2.641 -12.526 2.818 1.00 98.38 84 VAL A C 1
ATOM 660 O O . VAL A 1 84 ? 1.627 -12.280 3.470 1.00 98.38 84 VAL A O 1
ATOM 663 N N . ALA A 1 85 ? 3.569 -13.375 3.269 1.00 98.12 85 ALA A N 1
ATOM 664 C CA . ALA A 1 85 ? 3.414 -14.108 4.527 1.00 98.12 85 ALA A CA 1
ATOM 665 C C . ALA A 1 85 ? 3.305 -13.168 5.746 1.00 98.12 85 ALA A C 1
ATOM 667 O O . ALA A 1 85 ? 2.525 -13.408 6.672 1.00 98.12 85 ALA A O 1
ATOM 668 N N . LEU 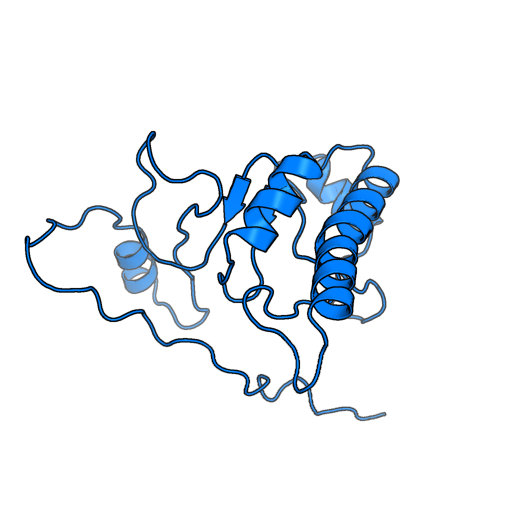A 1 86 ? 4.058 -12.062 5.757 1.00 97.75 86 LEU A N 1
ATOM 669 C CA . LEU A 1 86 ? 3.943 -11.038 6.798 1.00 97.75 86 LEU A CA 1
ATOM 670 C C . LEU A 1 86 ? 2.589 -10.324 6.759 1.00 97.75 86 LEU A C 1
ATOM 672 O O . LEU A 1 86 ? 2.009 -10.064 7.815 1.00 97.75 86 LEU A O 1
ATOM 676 N N . MET A 1 87 ? 2.068 -10.023 5.572 1.00 98.06 87 MET A N 1
ATOM 677 C CA . MET A 1 87 ? 0.740 -9.435 5.399 1.00 98.06 87 MET A CA 1
ATOM 678 C C . MET A 1 87 ? -0.360 -10.348 5.942 1.00 98.06 87 MET A C 1
ATOM 680 O O . MET A 1 87 ? -1.193 -9.897 6.729 1.00 98.06 87 MET A O 1
ATOM 684 N N . GLU A 1 88 ? -0.330 -11.633 5.594 1.00 97.81 88 GLU A N 1
ATOM 685 C CA . GLU A 1 88 ? -1.253 -12.635 6.136 1.00 97.81 88 GLU A CA 1
ATOM 686 C C . GLU A 1 88 ? -1.185 -12.682 7.662 1.00 97.81 88 GLU A C 1
ATOM 688 O O . GLU A 1 88 ? -2.203 -12.551 8.347 1.00 97.81 88 GLU A O 1
ATOM 693 N N . LYS A 1 89 ? 0.033 -12.778 8.211 1.00 97.25 89 LYS A N 1
ATOM 694 C CA . LYS A 1 89 ? 0.258 -12.848 9.659 1.00 97.25 89 LYS A CA 1
ATOM 695 C C . LYS A 1 89 ? -0.237 -11.606 10.402 1.00 97.25 89 LYS A C 1
ATOM 697 O O . LYS A 1 89 ? -0.620 -11.709 11.566 1.00 97.25 89 LYS A O 1
ATOM 702 N N . THR A 1 90 ? -0.211 -10.444 9.753 1.00 94.56 90 THR A N 1
ATOM 703 C CA . THR A 1 90 ? -0.630 -9.155 10.327 1.00 94.56 90 THR A CA 1
ATOM 704 C C . THR A 1 90 ? -2.095 -8.814 10.040 1.00 94.56 90 THR A C 1
ATOM 706 O O . THR A 1 90 ? -2.589 -7.788 10.503 1.00 94.56 90 THR A O 1
ATOM 709 N N . GLY A 1 91 ? -2.827 -9.707 9.365 1.00 96.12 91 GLY A N 1
ATOM 710 C CA . GLY A 1 91 ? -4.275 -9.614 9.191 1.00 96.12 91 GLY A CA 1
ATOM 711 C C . GLY A 1 91 ? -4.733 -8.864 7.941 1.00 96.12 91 GLY A C 1
ATOM 712 O O . GLY A 1 91 ? -5.930 -8.586 7.828 1.00 96.12 91 GLY A O 1
ATOM 713 N N . TYR A 1 92 ? -3.826 -8.564 7.005 1.00 98.31 92 TYR A N 1
ATOM 714 C CA . TYR A 1 92 ? -4.202 -8.082 5.679 1.00 98.31 92 TYR A CA 1
ATOM 715 C C . TYR A 1 92 ? -4.935 -9.174 4.904 1.00 98.31 92 TYR A C 1
ATOM 717 O O . TYR A 1 92 ? -4.600 -10.358 4.963 1.00 98.31 92 TYR A O 1
ATOM 725 N N . ARG A 1 93 ? -5.929 -8.756 4.128 1.00 98.06 93 ARG A N 1
ATOM 726 C CA . ARG A 1 93 ? -6.794 -9.597 3.311 1.00 98.06 93 ARG A CA 1
ATOM 727 C C . ARG A 1 93 ? -6.467 -9.570 1.819 1.00 98.06 93 ARG A C 1
ATOM 729 O O . ARG A 1 93 ? -7.042 -10.380 1.095 1.00 98.06 93 ARG A O 1
ATOM 736 N N . GLY A 1 94 ? -5.592 -8.682 1.369 1.00 97.94 94 GLY A N 1
ATOM 737 C CA . GLY A 1 94 ? -5.155 -8.639 -0.018 1.00 97.94 94 GLY A CA 1
ATOM 738 C C . GLY A 1 94 ? -4.126 -7.547 -0.281 1.00 97.94 94 GLY A C 1
ATOM 739 O O . GLY A 1 94 ? -3.857 -6.705 0.582 1.00 97.94 94 GLY A O 1
ATOM 740 N N . GLY A 1 95 ? -3.551 -7.596 -1.475 1.00 98.12 95 GLY A N 1
ATOM 741 C CA . GLY A 1 95 ? -2.455 -6.750 -1.922 1.00 98.12 95 GLY A CA 1
ATOM 742 C C . GLY A 1 95 ? -2.644 -6.346 -3.377 1.00 98.12 95 GLY A C 1
ATOM 743 O O . GLY A 1 95 ? -3.093 -7.157 -4.184 1.00 98.12 95 GLY A O 1
ATOM 744 N N . PHE A 1 96 ? -2.310 -5.100 -3.702 1.00 98.25 96 PHE A N 1
ATOM 745 C CA . PHE A 1 96 ? -2.465 -4.547 -5.044 1.00 98.25 96 PHE A CA 1
ATOM 746 C C . PHE A 1 96 ? -1.116 -4.214 -5.674 1.00 98.25 96 PHE A C 1
ATOM 748 O O . PHE A 1 96 ? -0.339 -3.434 -5.111 1.00 98.25 96 PHE A O 1
ATOM 755 N N . THR A 1 97 ? -0.875 -4.748 -6.869 1.00 96.81 97 THR A N 1
ATOM 756 C CA . THR A 1 97 ? 0.290 -4.435 -7.702 1.00 96.81 97 THR A CA 1
ATOM 757 C C . THR A 1 97 ? -0.017 -3.250 -8.629 1.00 96.81 97 THR A C 1
ATOM 759 O O . THR A 1 97 ? -1.024 -2.543 -8.466 1.00 96.81 97 THR A O 1
ATOM 762 N N . VAL A 1 98 ? 0.886 -2.993 -9.575 1.00 94.25 98 VAL A N 1
ATOM 763 C CA . VAL A 1 98 ? 0.667 -2.095 -10.724 1.00 94.25 98 VAL A CA 1
ATOM 764 C C . VAL A 1 98 ? 0.705 -2.859 -12.051 1.00 94.25 98 VAL A C 1
ATOM 766 O O . VAL A 1 98 ? 0.775 -2.257 -13.120 1.00 94.25 98 VAL A O 1
ATOM 769 N N . GLU A 1 99 ? 0.690 -4.193 -11.984 1.00 91.00 99 GLU A N 1
ATOM 770 C CA . GLU A 1 99 ? 0.627 -5.032 -13.172 1.00 91.00 99 GLU A CA 1
ATOM 771 C C . GLU A 1 99 ? -0.752 -4.893 -13.805 1.00 91.00 99 GLU A C 1
ATOM 773 O O . GLU A 1 99 ? -1.775 -5.033 -13.130 1.00 91.00 99 GLU A O 1
ATOM 778 N N . ARG A 1 100 ? -0.786 -4.642 -15.112 1.00 89.81 100 ARG A N 1
ATOM 779 C CA . ARG A 1 100 ? -2.035 -4.573 -15.863 1.00 89.81 100 ARG A CA 1
ATOM 780 C C . ARG A 1 100 ? -2.568 -5.978 -16.139 1.00 89.81 100 ARG A C 1
ATOM 782 O O . ARG A 1 100 ? -1.826 -6.873 -16.540 1.00 89.81 100 ARG A O 1
ATOM 789 N N . GLY A 1 101 ? -3.876 -6.152 -15.991 1.00 88.50 101 GLY A N 1
ATOM 790 C CA . GLY A 1 101 ? -4.584 -7.364 -16.394 1.00 88.50 101 GLY A CA 1
ATOM 791 C C . GLY A 1 101 ? -5.901 -7.539 -15.650 1.00 88.50 101 GLY A C 1
ATOM 792 O O . GLY A 1 101 ? -6.182 -6.827 -14.686 1.00 88.50 101 GLY A O 1
ATOM 793 N N . GLY A 1 102 ? -6.707 -8.497 -16.103 1.00 90.12 102 GLY A N 1
ATOM 794 C CA . GLY A 1 102 ? -7.912 -8.906 -15.388 1.00 90.12 102 GLY A CA 1
ATOM 795 C C . GLY A 1 102 ? -7.601 -9.559 -14.037 1.00 90.12 102 GLY A C 1
ATOM 796 O O . GLY A 1 102 ? -6.521 -10.118 -13.834 1.00 90.12 102 GLY A O 1
ATOM 797 N N . ASN A 1 103 ? -8.581 -9.509 -13.135 1.00 92.69 103 ASN A N 1
ATOM 798 C CA . ASN A 1 103 ? -8.565 -10.187 -11.840 1.00 92.69 103 ASN A CA 1
ATOM 799 C C . ASN A 1 103 ? -9.718 -11.201 -11.793 1.00 92.69 103 ASN A C 1
ATOM 801 O O . ASN A 1 103 ? -10.788 -10.873 -11.274 1.00 92.69 103 ASN A O 1
ATOM 805 N N . PRO A 1 104 ? -9.559 -12.403 -12.380 1.00 92.12 104 PRO A N 1
ATOM 806 C CA . PRO A 1 104 ? -10.557 -13.460 -12.235 1.00 92.12 104 PRO A CA 1
ATOM 807 C C . PRO A 1 104 ? -10.719 -13.855 -10.760 1.00 92.12 104 PRO A C 1
ATOM 809 O O . PRO A 1 104 ? -9.849 -13.584 -9.935 1.00 92.12 104 PRO A O 1
ATOM 812 N N . PHE A 1 105 ? -11.810 -14.543 -10.414 1.00 90.81 105 PHE A N 1
ATOM 813 C CA . PHE A 1 105 ? -12.108 -14.902 -9.017 1.00 90.81 105 PHE A CA 1
ATOM 814 C C . PHE A 1 105 ? -11.018 -15.762 -8.342 1.00 90.81 105 PHE A C 1
ATOM 816 O O . PHE A 1 105 ? -10.923 -15.777 -7.118 1.00 90.81 105 PHE A O 1
ATOM 823 N N . PHE A 1 106 ? -10.211 -16.475 -9.134 1.00 91.44 106 PHE A N 1
ATOM 824 C CA . PHE A 1 106 ? -9.092 -17.313 -8.692 1.00 91.44 106 PHE A CA 1
ATOM 825 C C . PHE A 1 106 ? -7.735 -16.590 -8.714 1.00 91.44 106 PHE A C 1
ATOM 827 O O . PHE A 1 106 ? -6.704 -17.225 -8.498 1.00 91.44 106 PHE A O 1
ATOM 834 N N . ALA A 1 107 ? -7.706 -15.286 -9.007 1.00 92.62 107 ALA A N 1
ATOM 835 C CA . ALA A 1 107 ? -6.479 -14.504 -8.950 1.00 92.62 107 ALA A CA 1
ATOM 836 C C . ALA A 1 107 ? -5.878 -14.531 -7.538 1.00 92.62 107 ALA A C 1
ATOM 838 O O . ALA A 1 107 ? -6.594 -14.585 -6.534 1.00 92.62 107 ALA A O 1
ATOM 839 N N . ASP A 1 108 ? -4.550 -14.442 -7.458 1.00 95.94 108 ASP A N 1
ATOM 840 C CA . ASP A 1 108 ? -3.868 -14.275 -6.180 1.00 95.94 108 ASP A CA 1
ATOM 841 C C . ASP A 1 108 ? -4.330 -12.962 -5.528 1.00 95.94 108 ASP A C 1
ATOM 843 O O . ASP A 1 108 ? -4.011 -11.861 -5.978 1.00 95.94 108 ASP A O 1
ATOM 847 N N . ARG A 1 109 ? -5.084 -13.086 -4.433 1.00 97.19 109 ARG A N 1
ATOM 848 C CA . ARG A 1 109 ? -5.612 -11.962 -3.647 1.00 97.19 109 ARG A CA 1
ATOM 849 C C . ARG A 1 109 ? -4.530 -11.037 -3.089 1.00 97.19 109 ARG A C 1
ATOM 851 O O . ARG A 1 109 ? -4.840 -9.902 -2.731 1.00 97.19 109 ARG A O 1
ATOM 858 N N . TYR A 1 110 ? -3.286 -11.499 -2.984 1.00 98.12 110 TYR A N 1
ATOM 859 C CA . TYR A 1 110 ? -2.140 -10.686 -2.581 1.00 98.12 110 TYR A CA 1
ATOM 860 C C . TYR A 1 110 ? -1.371 -10.109 -3.769 1.00 98.12 110 TYR A C 1
ATOM 862 O O . TYR A 1 110 ? -0.375 -9.429 -3.563 1.00 98.12 110 TYR A O 1
ATOM 870 N N . ARG A 1 111 ? -1.823 -10.333 -5.005 1.00 97.50 111 ARG A N 1
ATOM 871 C CA . ARG A 1 111 ? -1.237 -9.770 -6.229 1.00 97.50 111 ARG A CA 1
ATOM 872 C C . ARG A 1 111 ? -2.320 -9.294 -7.196 1.00 97.50 111 ARG A C 1
ATOM 874 O O . ARG A 1 111 ? -2.250 -9.535 -8.399 1.00 97.50 111 ARG A O 1
ATOM 881 N N . ILE A 1 112 ? -3.327 -8.602 -6.665 1.00 97.50 112 ILE A N 1
ATOM 882 C CA . ILE A 1 112 ? -4.408 -8.030 -7.468 1.00 97.50 112 ILE A CA 1
ATOM 883 C C . ILE A 1 112 ? -3.831 -6.980 -8.416 1.00 97.50 112 ILE A C 1
ATOM 885 O O . ILE A 1 112 ? -3.187 -6.013 -7.998 1.00 97.50 112 ILE A O 1
ATOM 889 N N . ARG A 1 113 ? -4.095 -7.182 -9.703 1.00 95.44 113 ARG A N 1
ATOM 890 C CA . ARG A 1 113 ? -3.622 -6.371 -10.822 1.00 95.44 113 ARG A CA 1
ATOM 891 C C . ARG A 1 113 ? -4.369 -5.044 -10.881 1.00 95.44 113 ARG A C 1
ATOM 893 O O . ARG A 1 113 ? -5.569 -4.990 -10.605 1.00 95.44 113 ARG A O 1
ATOM 900 N N . ARG A 1 114 ? -3.676 -3.970 -11.256 1.00 94.19 114 ARG A N 1
ATOM 901 C CA . ARG A 1 114 ? -4.262 -2.638 -11.464 1.00 94.19 114 ARG A CA 1
ATOM 902 C C . ARG A 1 114 ? -3.627 -1.978 -12.674 1.00 94.19 114 ARG A C 1
ATOM 904 O O . ARG A 1 114 ? -2.413 -2.011 -12.834 1.00 94.19 114 ARG A O 1
ATOM 911 N N . SER A 1 115 ? -4.445 -1.310 -13.476 1.00 91.44 115 SER A N 1
ATOM 912 C CA . SER A 1 115 ? -3.957 -0.483 -14.575 1.00 91.44 115 SER A CA 1
ATOM 913 C C . SER A 1 115 ? -3.580 0.903 -14.055 1.00 91.44 115 SER A C 1
ATOM 915 O O . SER A 1 115 ? -4.395 1.581 -13.429 1.00 91.44 115 SER A O 1
ATOM 917 N N . MET A 1 116 ? -2.349 1.339 -14.318 1.00 90.75 116 MET A N 1
ATOM 918 C CA . MET A 1 116 ? -1.945 2.720 -14.051 1.00 90.75 116 MET A CA 1
ATOM 919 C C . MET A 1 116 ? -2.647 3.671 -15.024 1.00 90.75 116 MET A C 1
ATOM 921 O O . MET A 1 116 ? -2.778 3.363 -16.208 1.00 90.75 116 MET A O 1
ATOM 925 N N . ILE A 1 117 ? -3.085 4.823 -14.516 1.00 91.38 117 ILE A N 1
ATOM 926 C CA . ILE A 1 117 ? -3.590 5.940 -15.317 1.00 91.38 117 ILE A CA 1
ATOM 927 C C . ILE A 1 117 ? -2.550 7.050 -15.248 1.00 91.38 117 ILE A C 1
ATOM 929 O O . ILE A 1 117 ? -2.204 7.500 -14.155 1.00 91.38 117 ILE A O 1
ATOM 933 N N . TYR A 1 118 ? -2.051 7.486 -16.399 1.00 89.00 118 TYR A N 1
ATOM 934 C CA . TYR A 1 118 ? -1.071 8.564 -16.473 1.00 89.00 118 TYR A CA 1
ATOM 935 C C . TYR A 1 118 ? -1.771 9.874 -16.824 1.00 89.00 118 TY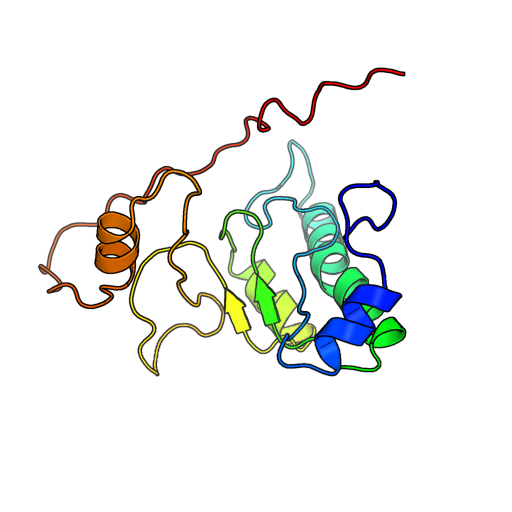R A C 1
ATOM 937 O O . TYR A 1 118 ? -2.704 9.887 -17.622 1.00 89.00 118 TYR A O 1
ATOM 945 N N . GLY A 1 119 ? -1.299 10.990 -16.263 1.00 89.88 119 GLY A N 1
ATOM 946 C CA . GLY A 1 119 ? -1.888 12.315 -16.514 1.00 89.88 119 GLY A CA 1
ATOM 947 C C . GLY A 1 119 ? -1.789 12.786 -17.970 1.00 89.88 119 GLY A C 1
ATOM 948 O O . GLY A 1 119 ? -2.441 13.750 -18.347 1.00 89.88 119 GLY A O 1
ATOM 949 N N . THR A 1 120 ? -0.989 12.102 -18.787 1.00 94.56 120 THR A N 1
ATOM 950 C CA . THR A 1 120 ? -0.841 12.347 -20.225 1.00 94.56 120 THR A CA 1
ATOM 951 C C . THR A 1 120 ? -1.843 11.576 -21.081 1.00 94.56 120 THR A C 1
ATOM 953 O O . THR A 1 120 ? -1.829 11.746 -22.295 1.00 94.56 120 THR A O 1
ATOM 956 N N . TYR A 1 121 ? -2.676 10.711 -20.494 1.00 94.44 121 TYR A N 1
ATOM 957 C CA . TYR A 1 121 ? -3.647 9.932 -21.258 1.00 94.44 121 TYR A CA 1
ATOM 958 C C . TYR A 1 121 ? -4.736 10.827 -21.847 1.00 94.44 121 TYR A C 1
ATOM 960 O O . TYR A 1 121 ? -5.398 11.594 -21.149 1.00 94.44 121 TYR A O 1
ATOM 968 N N . THR A 1 122 ? -4.982 10.650 -23.137 1.00 96.62 122 THR A N 1
ATOM 969 C CA . THR A 1 122 ? -6.231 11.039 -23.784 1.00 96.62 122 THR A CA 1
ATOM 970 C C . THR A 1 122 ? -7.383 10.168 -23.279 1.00 96.62 122 THR A C 1
ATOM 972 O O . THR A 1 122 ? -7.185 9.062 -22.770 1.00 96.62 122 THR A O 1
ATOM 975 N N . LEU A 1 123 ? -8.624 10.622 -23.482 1.00 95.44 123 LEU A N 1
ATOM 976 C CA . LEU A 1 123 ? -9.806 9.829 -23.128 1.00 95.44 123 LEU A CA 1
ATOM 977 C C . LEU A 1 123 ? -9.829 8.466 -23.845 1.00 95.44 123 LEU A C 1
ATOM 979 O O . LEU A 1 123 ? -10.222 7.469 -23.249 1.00 95.44 123 LEU A O 1
ATOM 983 N N . ARG A 1 124 ? -9.350 8.409 -25.094 1.00 94.44 124 ARG A N 1
ATOM 984 C CA . ARG A 1 124 ? -9.251 7.161 -25.864 1.00 94.44 124 ARG A CA 1
ATOM 985 C C . ARG A 1 124 ? -8.201 6.208 -25.285 1.00 94.44 124 ARG A C 1
ATOM 987 O O . ARG A 1 124 ? -8.425 5.003 -25.243 1.00 94.44 124 ARG A O 1
ATOM 994 N N . GLU A 1 125 ? -7.059 6.725 -24.838 1.00 93.50 125 GLU A N 1
ATOM 995 C CA . GLU A 1 125 ? -6.041 5.905 -24.166 1.00 93.50 125 GLU A CA 1
ATOM 996 C C . GLU A 1 125 ? -6.536 5.402 -22.810 1.00 93.50 125 GLU A C 1
ATOM 998 O O . GLU A 1 125 ? -6.325 4.237 -22.477 1.00 93.50 125 GLU A O 1
ATOM 1003 N N . PHE A 1 126 ? -7.257 6.242 -22.059 1.00 92.62 126 PHE A N 1
ATOM 1004 C CA . PHE A 1 126 ? -7.935 5.827 -20.834 1.00 92.62 126 PHE A CA 1
ATOM 1005 C C . PHE A 1 126 ? -8.930 4.690 -21.101 1.00 92.62 126 PHE A C 1
ATOM 1007 O O . PHE A 1 126 ? -8.851 3.657 -20.440 1.00 92.62 126 PHE A O 1
ATOM 1014 N N . GLU A 1 127 ? -9.806 4.840 -22.099 1.00 92.88 127 GLU A N 1
ATOM 1015 C CA . GLU A 1 127 ? -10.773 3.817 -22.513 1.00 92.88 127 GLU A CA 1
ATOM 1016 C C . GLU A 1 127 ? -10.080 2.501 -22.899 1.00 92.88 127 GLU A C 1
ATOM 1018 O O . GLU A 1 127 ? -10.420 1.441 -22.375 1.00 92.88 127 GLU A O 1
ATOM 1023 N N . SER A 1 128 ? -9.043 2.566 -23.738 1.00 90.31 128 SER A N 1
ATOM 1024 C CA . SER A 1 128 ? -8.249 1.394 -24.130 1.00 90.31 128 SER A CA 1
ATOM 1025 C C . SER A 1 128 ? -7.596 0.699 -22.927 1.00 90.31 128 SER A C 1
ATOM 1027 O O . SER A 1 128 ? -7.515 -0.531 -22.861 1.00 90.31 128 SER A O 1
ATOM 1029 N N . ASN A 1 129 ? -7.177 1.464 -21.917 1.00 89.19 129 ASN A N 1
ATOM 1030 C CA . ASN A 1 129 ? -6.560 0.923 -20.709 1.00 89.19 129 ASN A CA 1
ATOM 1031 C C . ASN A 1 129 ? -7.547 0.176 -19.788 1.00 89.19 129 ASN A C 1
ATOM 1033 O O . ASN A 1 129 ? -7.113 -0.652 -18.977 1.00 89.19 129 ASN A O 1
ATOM 1037 N N . LEU A 1 130 ? -8.857 0.419 -19.931 1.00 87.75 130 LEU A N 1
ATOM 1038 C CA . LEU A 1 130 ? -9.912 -0.323 -19.228 1.00 87.75 130 LEU A CA 1
ATOM 1039 C C . LEU A 1 130 ? -10.160 -1.716 -19.821 1.00 87.75 130 LEU A C 1
ATOM 1041 O O . LEU A 1 130 ? -10.748 -2.564 -19.148 1.00 87.75 130 LEU A O 1
ATOM 1045 N N . ALA A 1 131 ? -9.697 -1.988 -21.045 1.00 84.75 131 ALA A N 1
ATOM 1046 C CA . ALA A 1 131 ? -9.785 -3.321 -21.627 1.00 84.75 131 ALA A CA 1
ATOM 1047 C C . ALA A 1 131 ? -8.893 -4.295 -20.836 1.00 84.75 131 ALA A C 1
ATOM 1049 O O . ALA A 1 131 ? -7.673 -4.120 -20.754 1.00 84.75 131 ALA A O 1
ATOM 1050 N N . THR A 1 132 ? -9.514 -5.306 -20.224 1.00 70.31 132 THR A N 1
ATOM 1051 C CA . THR A 1 132 ? -8.849 -6.304 -19.363 1.00 70.31 132 THR A CA 1
ATOM 1052 C C . THR A 1 132 ? -8.808 -7.704 -19.968 1.00 70.31 132 THR A C 1
ATOM 1054 O O . THR A 1 132 ? -8.035 -8.539 -19.495 1.00 70.31 132 THR A O 1
ATOM 1057 N N . PHE A 1 133 ? -9.593 -7.950 -21.019 1.00 69.38 133 PHE A N 1
ATOM 1058 C CA . PHE A 1 133 ? -9.552 -9.181 -21.797 1.00 69.38 133 PHE A CA 1
ATOM 1059 C C . PHE A 1 133 ? -8.484 -9.071 -22.884 1.00 69.38 133 PHE A C 1
ATOM 1061 O O . PHE A 1 133 ? -8.483 -8.140 -23.684 1.00 69.38 133 PHE A O 1
ATOM 1068 N N . SER A 1 134 ? -7.581 -10.040 -22.899 1.00 63.12 134 SER A N 1
ATOM 1069 C CA . SER A 1 134 ? -6.679 -10.316 -24.011 1.00 63.12 134 SER A CA 1
ATOM 1070 C C . SER A 1 134 ? -6.730 -11.815 -24.242 1.00 63.12 134 SER A C 1
ATOM 1072 O O . SER A 1 134 ? -6.671 -12.556 -23.259 1.00 63.12 134 SER A O 1
ATOM 1074 N N . GLU A 1 135 ? -6.819 -12.255 -25.492 1.00 55.69 135 GLU A N 1
ATOM 1075 C CA . GLU A 1 135 ? -6.578 -13.658 -25.824 1.00 55.69 135 GLU A CA 1
ATOM 1076 C C . GLU A 1 135 ? -5.172 -14.022 -25.321 1.00 55.69 135 GLU A C 1
ATOM 1078 O O . GLU A 1 135 ? -4.199 -13.308 -25.581 1.00 55.69 135 GLU A O 1
ATOM 1083 N N . GLU A 1 136 ? -5.074 -15.046 -24.473 1.00 48.81 136 GLU A N 1
ATOM 1084 C CA . GLU A 1 136 ? -3.777 -15.596 -24.090 1.00 48.81 136 GLU A CA 1
ATOM 1085 C C . GLU A 1 136 ? -3.255 -16.391 -25.287 1.00 48.81 136 GLU A C 1
ATOM 1087 O O . GLU A 1 136 ? -3.697 -17.511 -25.525 1.00 48.81 136 GLU A O 1
ATOM 1092 N N . GLU A 1 137 ? -2.328 -15.811 -26.050 1.00 47.16 137 GLU A N 1
ATOM 1093 C CA . GLU A 1 137 ? -1.487 -16.574 -26.975 1.00 47.16 137 GLU A CA 1
ATOM 1094 C C . GLU A 1 137 ? -0.605 -17.520 -26.138 1.00 47.16 137 GLU A C 1
ATOM 1096 O O . GLU A 1 137 ? 0.188 -17.052 -25.305 1.00 47.16 137 GLU A O 1
ATOM 1101 N N . PRO A 1 138 ? -0.736 -18.849 -26.283 1.00 41.41 138 PRO A N 1
ATOM 1102 C CA . PRO A 1 138 ? 0.042 -19.786 -25.494 1.00 41.41 138 PRO A CA 1
ATOM 1103 C C . PRO A 1 138 ? 1.487 -19.801 -26.008 1.00 41.41 138 PRO A C 1
ATOM 1105 O O . PRO A 1 138 ? 1.792 -20.490 -26.977 1.00 41.41 138 PRO A O 1
ATOM 1108 N N . GLY A 1 139 ? 2.401 -19.079 -25.348 1.00 48.44 139 GLY A N 1
ATOM 1109 C CA . GLY A 1 139 ? 3.838 -19.318 -25.548 1.00 48.44 139 GLY A CA 1
ATOM 1110 C C . GLY A 1 139 ? 4.821 -18.171 -25.330 1.00 48.44 139 GLY A C 1
ATOM 1111 O O . GLY A 1 139 ? 6.009 -18.457 -25.216 1.00 48.44 139 GLY A O 1
ATOM 1112 N N . GLU A 1 140 ? 4.400 -16.910 -25.218 1.00 39.50 140 GLU A N 1
ATOM 1113 C CA . GLU A 1 140 ? 5.352 -15.803 -25.025 1.00 39.50 140 GLU A CA 1
ATOM 1114 C C . GLU A 1 140 ? 5.259 -15.195 -23.626 1.00 39.50 140 GLU A C 1
ATOM 1116 O O . GLU A 1 140 ? 4.235 -14.657 -23.201 1.00 39.50 140 GLU A O 1
ATOM 1121 N N . ALA A 1 141 ? 6.368 -15.273 -22.885 1.00 44.41 141 ALA A N 1
ATOM 1122 C CA . A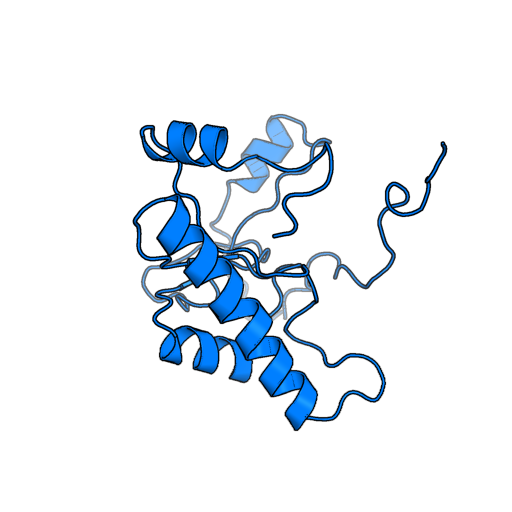LA A 1 141 ? 6.528 -14.559 -21.629 1.00 44.41 141 ALA A CA 1
ATOM 1123 C C . ALA A 1 141 ? 6.303 -13.061 -21.878 1.00 44.41 141 ALA A C 1
ATOM 1125 O O . ALA A 1 141 ? 7.079 -12.415 -22.583 1.00 44.41 141 ALA A O 1
ATOM 1126 N N . ARG A 1 142 ? 5.233 -12.504 -21.295 1.00 49.38 142 ARG A N 1
ATOM 1127 C CA . ARG A 1 142 ? 4.946 -11.069 -21.377 1.00 49.38 142 ARG A CA 1
ATOM 1128 C C . ARG A 1 142 ? 6.153 -10.278 -20.889 1.00 49.38 142 ARG A C 1
ATOM 1130 O O . ARG A 1 142 ? 6.569 -10.415 -19.739 1.00 49.38 142 ARG A O 1
ATOM 1137 N N . VAL A 1 143 ? 6.665 -9.410 -21.757 1.00 43.00 143 VAL A N 1
ATOM 1138 C CA . VAL A 1 143 ? 7.641 -8.392 -21.377 1.00 43.00 143 VAL A CA 1
ATOM 1139 C C . VAL A 1 143 ? 6.947 -7.478 -20.360 1.00 43.00 143 VAL A C 1
ATOM 1141 O O . VAL A 1 143 ? 5.894 -6.918 -20.684 1.00 43.00 143 VAL A O 1
ATOM 1144 N N . PRO A 1 144 ? 7.453 -7.354 -19.121 1.00 45.53 144 PRO A N 1
ATOM 1145 C CA . PRO A 1 144 ? 6.872 -6.441 -18.150 1.00 45.53 144 PRO A CA 1
ATOM 1146 C C . PRO A 1 144 ? 6.820 -5.033 -18.746 1.00 45.53 144 PRO A C 1
ATOM 1148 O O . PRO A 1 144 ? 7.751 -4.618 -19.442 1.00 45.53 144 PRO A O 1
ATOM 1151 N N . GLY A 1 145 ? 5.756 -4.280 -18.449 1.00 44.09 145 GLY A N 1
ATOM 1152 C CA . GLY A 1 145 ? 5.774 -2.830 -18.658 1.00 44.09 145 GLY A CA 1
ATOM 1153 C C . GLY A 1 145 ? 7.012 -2.215 -17.986 1.00 44.09 145 GLY A C 1
ATOM 1154 O O . GLY A 1 145 ? 7.608 -2.861 -17.119 1.00 44.09 145 GLY A O 1
ATOM 1155 N N . PRO A 1 146 ? 7.435 -1.002 -18.381 1.00 37.28 146 PRO A N 1
ATOM 1156 C CA . PRO A 1 146 ? 8.697 -0.420 -17.932 1.00 37.28 146 PRO A CA 1
ATOM 1157 C C . PRO A 1 146 ? 8.863 -0.561 -16.413 1.00 37.28 146 PRO A C 1
ATOM 1159 O O . PRO A 1 146 ? 8.094 -0.001 -15.630 1.00 37.28 146 PRO A O 1
ATOM 1162 N N . ARG A 1 147 ? 9.855 -1.366 -16.007 1.00 43.00 147 ARG A N 1
ATOM 1163 C CA . ARG A 1 147 ? 10.196 -1.585 -14.601 1.00 43.00 147 ARG A CA 1
ATOM 1164 C C . ARG A 1 147 ? 10.685 -0.254 -14.051 1.00 43.00 147 ARG A C 1
ATOM 1166 O O . ARG A 1 147 ? 11.703 0.262 -14.505 1.00 43.00 147 ARG A O 1
ATOM 1173 N N . ILE A 1 148 ? 9.979 0.296 -13.068 1.00 49.38 148 ILE A N 1
ATOM 1174 C CA . ILE A 1 148 ? 10.436 1.497 -12.371 1.00 49.38 148 ILE A CA 1
ATOM 1175 C C . ILE A 1 148 ? 11.613 1.088 -11.482 1.00 49.38 148 ILE A C 1
ATOM 1177 O O . ILE A 1 148 ? 11.446 0.640 -10.347 1.00 49.38 148 ILE A O 1
ATOM 1181 N N . THR A 1 149 ? 12.826 1.209 -12.010 1.00 43.22 149 THR A N 1
ATOM 1182 C CA . THR A 1 149 ? 14.044 1.225 -11.202 1.00 43.22 149 THR A CA 1
ATOM 1183 C C . THR A 1 149 ? 14.272 2.637 -10.681 1.00 43.22 149 THR A C 1
ATOM 1185 O O . THR A 1 149 ? 13.957 3.613 -11.355 1.00 43.22 149 THR A O 1
ATOM 1188 N N . LYS A 1 150 ? 14.788 2.739 -9.453 1.00 45.53 150 LYS A N 1
ATOM 1189 C CA . LYS A 1 150 ? 15.018 3.998 -8.739 1.00 45.53 150 LYS A CA 1
ATOM 1190 C C . LYS A 1 150 ? 15.899 4.965 -9.536 1.00 45.53 150 LYS A C 1
ATOM 1192 O O . LYS A 1 150 ? 17.112 4.946 -9.383 1.00 45.53 150 LYS A O 1
ATOM 1197 N N . GLU A 1 151 ? 15.267 5.889 -10.234 1.00 37.97 151 GLU A N 1
ATOM 1198 C CA . GLU A 1 151 ? 15.685 7.281 -10.212 1.00 37.97 151 GLU A CA 1
ATOM 1199 C C . GLU A 1 151 ? 14.475 8.085 -9.754 1.00 37.97 151 GLU A C 1
ATOM 1201 O O . GLU A 1 151 ? 13.379 8.000 -10.309 1.00 37.97 151 GLU A O 1
ATOM 1206 N N . SER A 1 152 ? 14.653 8.755 -8.621 1.00 37.72 152 SER A N 1
ATOM 1207 C CA . SER A 1 152 ? 13.673 9.647 -8.021 1.00 37.72 152 SER A CA 1
ATOM 1208 C C . SER A 1 152 ? 13.131 10.601 -9.093 1.00 37.72 152 SER A C 1
ATOM 1210 O O . SER A 1 152 ? 13.938 11.202 -9.803 1.00 37.72 152 SER A O 1
ATOM 1212 N N . PRO A 1 153 ? 11.809 10.808 -9.215 1.00 35.88 153 PRO A N 1
ATOM 1213 C CA . PRO A 1 153 ? 11.311 11.879 -10.063 1.00 35.88 153 PRO A CA 1
ATOM 1214 C C . PRO A 1 153 ? 11.897 13.212 -9.570 1.00 35.88 153 PRO A C 1
ATOM 1216 O O . PRO A 1 153 ? 11.975 13.449 -8.361 1.00 35.88 153 PRO A O 1
ATOM 1219 N N . SER A 1 154 ? 12.310 14.075 -10.499 1.00 35.06 154 SER A N 1
ATOM 1220 C CA . SER A 1 154 ? 13.074 15.316 -10.270 1.00 35.06 154 SER A CA 1
ATOM 1221 C C . SER A 1 154 ? 12.424 16.356 -9.344 1.00 35.06 154 SER A C 1
ATOM 1223 O O . SER A 1 154 ? 13.042 17.372 -9.040 1.00 35.06 154 SER A O 1
ATOM 1225 N N . TRP A 1 155 ? 11.210 16.115 -8.841 1.00 41.88 155 TRP A N 1
ATOM 1226 C CA . TRP A 1 155 ? 10.595 16.949 -7.808 1.00 41.88 155 TRP A CA 1
ATOM 1227 C C . TRP A 1 155 ? 11.135 16.661 -6.395 1.00 41.88 155 TRP A C 1
ATOM 1229 O O . TRP A 1 155 ? 10.942 17.474 -5.497 1.00 41.88 155 TRP A O 1
ATOM 1239 N N . ALA A 1 156 ? 11.838 15.541 -6.178 1.00 37.50 156 ALA A N 1
ATOM 1240 C CA . ALA A 1 156 ? 12.350 15.148 -4.860 1.00 37.50 156 ALA A CA 1
ATOM 1241 C C . ALA A 1 156 ? 13.657 15.855 -4.432 1.00 37.50 156 ALA A C 1
ATOM 1243 O O . ALA A 1 156 ? 14.146 15.607 -3.331 1.00 37.50 156 ALA A O 1
ATOM 1244 N N . SER A 1 157 ? 14.239 16.712 -5.277 1.00 36.66 157 SER A N 1
ATOM 1245 C CA . SER A 1 157 ? 15.549 17.343 -5.039 1.00 36.66 157 SER A CA 1
ATOM 1246 C C . SER A 1 157 ? 15.552 18.874 -5.069 1.00 36.66 157 SER A C 1
ATOM 1248 O O . SER A 1 157 ? 16.622 19.465 -4.956 1.00 36.66 157 SER A O 1
ATOM 1250 N N . GLN A 1 158 ? 14.398 19.541 -5.147 1.00 32.50 158 GLN A N 1
ATOM 1251 C CA . GLN A 1 158 ? 14.349 21.001 -5.018 1.00 32.50 158 GLN A CA 1
ATOM 1252 C C . GLN A 1 158 ? 13.802 21.407 -3.652 1.00 32.50 158 GLN A C 1
ATOM 1254 O O . GLN A 1 158 ? 12.612 21.646 -3.470 1.00 32.50 158 GLN A O 1
ATOM 1259 N N . GLY A 1 159 ? 14.710 21.458 -2.678 1.00 42.09 159 GLY A N 1
ATOM 1260 C CA . GLY A 1 159 ? 14.537 22.295 -1.499 1.00 42.09 159 GLY A CA 1
ATOM 1261 C C . GLY A 1 159 ? 14.971 23.715 -1.840 1.00 42.09 159 GLY A C 1
ATOM 1262 O O . GLY A 1 159 ? 16.092 23.905 -2.297 1.00 42.09 159 GLY A O 1
ATOM 1263 N N . HIS A 1 160 ? 14.096 24.687 -1.613 1.00 29.22 160 HIS A N 1
ATOM 1264 C CA . HIS A 1 160 ? 14.426 26.107 -1.516 1.00 29.22 160 HIS A CA 1
ATOM 1265 C C . HIS A 1 160 ? 13.387 26.794 -0.606 1.00 29.22 160 HIS A C 1
ATOM 1267 O O . HIS A 1 160 ? 12.301 26.243 -0.429 1.00 29.22 160 HIS A O 1
ATOM 1273 N N . PRO A 1 161 ? 13.781 27.913 0.025 1.00 37.28 161 PRO A N 1
ATOM 1274 C CA . PRO A 1 161 ? 13.867 28.124 1.479 1.00 37.28 161 PRO A CA 1
ATOM 1275 C C . PRO A 1 161 ? 12.546 28.232 2.245 1.00 37.28 161 PRO A C 1
ATOM 1277 O O . PRO A 1 161 ? 11.532 28.656 1.651 1.00 37.28 161 PRO A O 1
#